Protein AF-A0A957DJT8-F1 (afdb_monomer)

Sequence (121 aa):
RTLASALQDTDLQSKVRKLSHSPISEVEAEYISFMLRSDLVFGQLVYQITGVGRPRVSKAAVLGVRIPLPPLSIQKEIVSAAKMARQHYEECRRRSELAVQEGEQALRSAYIFATEKLCPR

Radius of gyration: 29.24 Å; Cα contacts (8 Å, |Δi|>4): 51; chains: 1; bounding box: 55×51×88 Å

Mean predicted aligned error: 11.42 Å

Foldseek 3Di:
DDPVVVVPPVVVVVVVVVVVPPCPQDDDPLLVVVQCPDPLQVVQQVVQWDDDVDTDHDPVSNVPGDDDRDHPVVSVVVSVVVVVVVVVVVVVVVVVVVVVVVVVVVVVVVVVVVCCVVDPD

Structure (mmCIF, N/CA/C/O backbone):
data_AF-A0A957DJT8-F1
#
_entry.i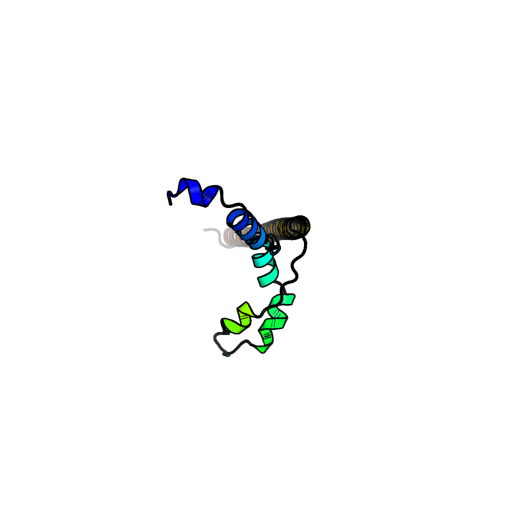d   AF-A0A957DJT8-F1
#
loop_
_atom_site.group_PDB
_atom_site.id
_atom_site.type_symbol
_atom_site.label_atom_id
_atom_site.label_alt_id
_atom_site.label_comp_id
_atom_site.label_asym_id
_atom_site.label_entity_id
_atom_site.label_seq_id
_atom_site.pdbx_PDB_ins_code
_atom_site.Cartn_x
_atom_site.Cartn_y
_atom_site.Cartn_z
_atom_site.occupancy
_atom_site.B_iso_or_equiv
_atom_site.auth_seq_id
_atom_site.auth_comp_id
_atom_site.auth_asym_id
_atom_site.auth_atom_id
_atom_site.pdbx_PDB_model_num
ATOM 1 N N . ARG A 1 1 ? 34.353 35.401 -33.514 1.00 50.03 1 ARG A N 1
ATOM 2 C CA . ARG A 1 1 ? 32.949 34.942 -33.643 1.00 50.03 1 ARG A CA 1
ATOM 3 C C . ARG A 1 1 ? 32.272 35.232 -32.312 1.00 50.03 1 ARG A C 1
ATOM 5 O O . ARG A 1 1 ? 32.657 34.636 -31.318 1.00 50.03 1 ARG A O 1
ATOM 12 N N . THR A 1 2 ? 31.427 36.259 -32.247 1.00 56.25 2 THR A N 1
ATOM 13 C CA . THR A 1 2 ? 30.752 36.692 -31.009 1.00 56.25 2 THR A CA 1
ATOM 14 C C . THR A 1 2 ? 29.672 35.682 -30.613 1.00 56.25 2 THR A C 1
ATOM 16 O O . THR A 1 2 ? 29.107 35.027 -31.489 1.00 56.25 2 THR A O 1
ATOM 19 N N . LEU A 1 3 ? 29.349 35.567 -29.318 1.00 52.78 3 LEU A N 1
ATOM 20 C CA . LEU A 1 3 ? 28.273 34.687 -28.821 1.00 52.78 3 LEU A CA 1
ATOM 21 C C . LEU A 1 3 ? 26.931 34.930 -29.542 1.00 52.78 3 LEU A C 1
ATOM 23 O O . LEU A 1 3 ? 26.181 33.991 -29.784 1.00 52.78 3 LEU A O 1
ATOM 27 N N . ALA A 1 4 ? 26.682 36.167 -29.985 1.00 57.53 4 ALA A N 1
ATOM 28 C CA . ALA A 1 4 ? 25.513 36.536 -30.781 1.00 57.53 4 ALA A CA 1
ATOM 29 C C . ALA A 1 4 ? 25.439 35.813 -32.143 1.00 57.53 4 ALA A C 1
ATOM 31 O O . ALA A 1 4 ? 24.353 35.439 -32.574 1.00 57.53 4 ALA A O 1
ATOM 32 N N . SER A 1 5 ? 26.586 35.558 -32.789 1.00 59.94 5 SER A N 1
ATOM 33 C CA . SER A 1 5 ? 26.640 34.843 -34.077 1.00 59.94 5 SER A CA 1
ATOM 34 C C . SER A 1 5 ? 26.382 33.337 -33.955 1.00 59.94 5 SER A C 1
ATOM 36 O O . SER A 1 5 ? 25.960 32.716 -34.922 1.00 59.94 5 SER A O 1
ATOM 38 N N . ALA A 1 6 ? 26.588 32.751 -32.770 1.00 55.50 6 ALA A N 1
ATOM 39 C CA . ALA A 1 6 ? 26.326 31.332 -32.518 1.00 55.50 6 ALA A CA 1
ATOM 40 C C . ALA A 1 6 ? 24.835 31.036 -32.267 1.00 55.50 6 ALA A C 1
ATOM 42 O O . ALA A 1 6 ? 24.371 29.931 -32.531 1.00 55.50 6 ALA A O 1
ATOM 43 N N . LEU A 1 7 ? 24.068 32.023 -31.787 1.00 55.19 7 LEU A N 1
ATOM 44 C CA . LEU A 1 7 ? 22.625 31.887 -31.538 1.00 55.19 7 LEU A CA 1
ATOM 45 C C . LEU A 1 7 ? 21.776 31.954 -32.816 1.00 55.19 7 LEU A C 1
ATOM 47 O O . LEU A 1 7 ? 20.628 31.518 -32.804 1.00 55.19 7 LEU A O 1
ATOM 51 N N . GLN A 1 8 ? 22.330 32.480 -33.909 1.00 61.81 8 GLN A N 1
ATOM 52 C CA . GLN A 1 8 ? 21.667 32.589 -35.215 1.00 61.81 8 GLN A CA 1
ATOM 53 C C . GLN A 1 8 ? 21.956 31.395 -36.133 1.00 61.81 8 GLN A C 1
ATOM 55 O O . GLN A 1 8 ? 21.437 31.333 -37.246 1.00 61.81 8 GLN A O 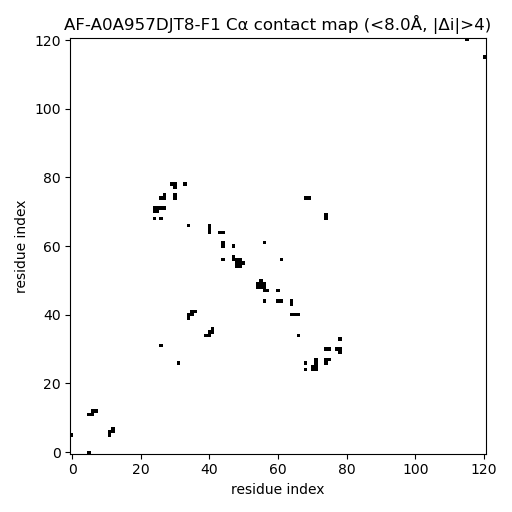1
ATOM 60 N N . ASP A 1 9 ? 22.773 30.445 -35.677 1.00 66.81 9 ASP A N 1
ATOM 61 C CA . ASP A 1 9 ? 23.167 29.292 -36.469 1.00 66.81 9 ASP A CA 1
ATOM 62 C C . ASP A 1 9 ? 22.013 28.275 -36.518 1.00 66.81 9 ASP A C 1
ATOM 64 O O . ASP A 1 9 ? 21.754 27.516 -35.576 1.00 66.81 9 ASP A O 1
ATOM 68 N N . THR A 1 10 ? 21.259 28.304 -37.619 1.00 62.28 10 THR A N 1
ATOM 69 C CA . THR A 1 10 ? 20.074 27.464 -37.850 1.00 62.28 10 THR A CA 1
ATOM 70 C C . THR A 1 10 ? 20.381 25.972 -37.758 1.00 62.28 10 THR A C 1
ATOM 72 O O . THR A 1 10 ? 19.499 25.193 -37.392 1.00 62.28 10 THR A O 1
ATOM 75 N N . ASP A 1 11 ? 21.626 25.558 -38.022 1.00 63.59 11 ASP A N 1
ATOM 76 C CA . ASP A 1 11 ? 22.034 24.158 -37.902 1.00 63.59 11 ASP A CA 1
ATOM 77 C C . ASP A 1 11 ? 22.185 23.736 -36.428 1.00 63.59 11 ASP A C 1
ATOM 79 O O . ASP A 1 11 ? 21.723 22.656 -36.050 1.00 63.59 11 ASP A O 1
ATOM 83 N N . LEU A 1 12 ? 22.701 24.617 -35.554 1.00 56.53 12 LEU A N 1
ATOM 84 C CA . LEU A 1 12 ? 22.683 24.399 -34.100 1.00 56.53 12 LEU A CA 1
ATOM 85 C C . LEU A 1 12 ? 21.258 24.432 -33.546 1.00 56.53 12 LEU A C 1
ATOM 87 O O . LEU A 1 12 ? 20.903 23.552 -32.763 1.00 56.53 12 LEU A O 1
ATOM 91 N N . GLN A 1 13 ? 20.421 25.387 -33.967 1.00 57.22 13 GLN A N 1
ATOM 92 C CA . GLN A 1 13 ? 19.024 25.436 -33.520 1.00 57.22 13 GLN A CA 1
ATOM 93 C C . GLN A 1 13 ? 18.248 24.180 -33.941 1.00 57.22 13 GLN A C 1
ATOM 95 O O . GLN A 1 13 ? 17.483 23.628 -33.147 1.00 57.22 13 GLN A O 1
ATOM 100 N N . SER A 1 14 ? 18.479 23.672 -35.156 1.00 55.66 14 SER A N 1
ATOM 101 C CA . SER A 1 14 ? 17.845 22.440 -35.636 1.00 55.66 14 SER A CA 1
ATOM 102 C C . SER A 1 14 ? 18.349 21.189 -34.901 1.00 55.66 14 SER A C 1
ATOM 104 O O . SER A 1 14 ? 17.553 20.294 -34.613 1.00 55.66 14 SER A O 1
ATOM 106 N N . LYS A 1 15 ? 19.637 21.137 -34.524 1.00 54.22 15 LYS A N 1
ATOM 107 C CA . LYS A 1 15 ? 20.222 20.057 -33.708 1.00 54.22 15 LYS A CA 1
ATOM 108 C C . LYS A 1 15 ? 19.738 20.088 -32.259 1.00 54.22 15 LYS A C 1
ATOM 110 O O . LYS A 1 15 ? 19.378 19.037 -31.740 1.00 54.22 15 LYS A O 1
ATOM 115 N N . VAL A 1 16 ? 19.635 21.262 -31.631 1.00 54.12 16 VAL A N 1
ATOM 116 C CA . VAL A 1 16 ? 19.049 21.424 -30.284 1.00 54.12 16 VAL A CA 1
ATOM 117 C C . VAL A 1 16 ? 17.573 21.013 -30.284 1.00 54.12 16 VAL A C 1
ATOM 119 O O . VAL A 1 16 ? 17.134 20.286 -29.395 1.00 54.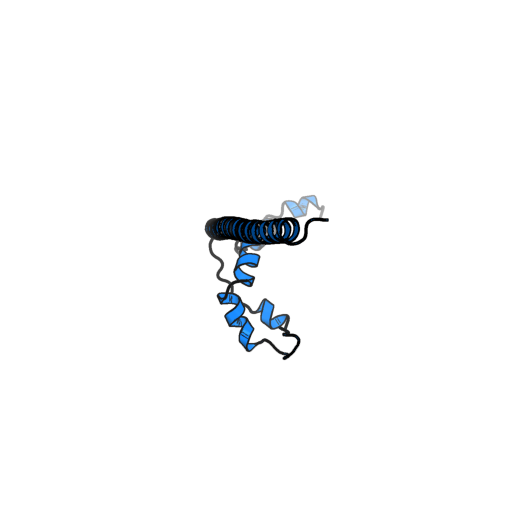12 16 VAL A O 1
ATOM 122 N N . ARG A 1 17 ? 16.819 21.375 -31.329 1.00 50.03 17 ARG A N 1
ATOM 123 C CA . ARG A 1 17 ? 15.416 20.963 -31.495 1.00 50.03 17 ARG A CA 1
ATOM 124 C C . ARG A 1 17 ? 15.275 19.461 -31.777 1.00 50.03 17 ARG A C 1
ATOM 126 O O . ARG A 1 17 ? 14.335 18.845 -31.290 1.00 50.03 17 ARG A O 1
ATOM 133 N N . LYS A 1 18 ? 16.218 18.842 -32.499 1.00 48.78 18 LYS A N 1
ATOM 134 C CA . LYS A 1 18 ? 16.272 17.378 -32.698 1.00 48.78 18 LYS A CA 1
ATOM 135 C C . LYS A 1 18 ? 16.651 16.611 -31.426 1.00 48.78 18 LYS A C 1
ATOM 137 O O . LYS A 1 18 ? 16.185 15.491 -31.253 1.00 48.78 18 LYS A O 1
ATOM 142 N N . LEU A 1 19 ? 17.426 17.209 -30.519 1.00 48.28 19 LEU A N 1
ATOM 143 C CA . LEU A 1 19 ? 17.755 16.620 -29.213 1.00 48.28 19 LEU A CA 1
ATOM 144 C C . LEU A 1 19 ? 16.595 16.697 -28.203 1.00 48.28 19 LEU A C 1
ATOM 146 O O . LEU A 1 19 ? 16.579 15.919 -27.255 1.00 48.28 19 LEU A O 1
ATOM 150 N N . SER A 1 20 ? 15.604 17.573 -28.415 1.00 48.06 20 SER A N 1
ATOM 151 C CA . SER A 1 20 ? 14.429 17.698 -27.535 1.00 48.06 20 SER A CA 1
ATOM 152 C C . SER A 1 20 ? 13.225 16.834 -27.942 1.00 48.06 20 SER A C 1
ATOM 154 O O . SER A 1 20 ? 12.194 16.912 -27.283 1.00 48.06 20 SER A O 1
ATOM 156 N N . HIS A 1 21 ? 13.311 16.065 -29.036 1.00 44.00 21 HIS A N 1
ATOM 157 C CA . HIS A 1 21 ? 12.182 15.294 -29.589 1.00 44.00 21 HIS A CA 1
ATOM 158 C C . HIS A 1 21 ? 12.410 13.777 -29.610 1.00 44.00 21 HIS A C 1
ATOM 160 O O . HIS A 1 21 ? 11.680 13.055 -30.286 1.00 44.00 21 HIS A O 1
ATOM 166 N N . SER A 1 22 ? 13.354 13.253 -28.823 1.00 44.25 22 SER A N 1
ATOM 167 C CA . SER A 1 22 ? 13.086 11.916 -28.284 1.00 44.25 22 SER A CA 1
ATOM 168 C C . SER A 1 22 ? 11.883 12.104 -27.358 1.00 44.25 22 SER A C 1
ATOM 170 O O . SER A 1 22 ? 11.981 12.987 -26.502 1.00 44.25 22 SER A O 1
ATOM 172 N N . PRO A 1 23 ? 10.740 11.415 -27.532 1.00 47.56 23 PRO A N 1
ATOM 173 C CA . PRO A 1 23 ? 9.612 11.599 -26.639 1.00 47.56 23 PRO A CA 1
ATOM 174 C C . PRO A 1 23 ? 10.052 11.056 -25.283 1.00 47.56 23 PRO A C 1
ATOM 176 O O . PRO A 1 23 ? 9.924 9.868 -24.992 1.00 47.56 23 PRO A O 1
ATOM 179 N N . ILE A 1 24 ? 10.623 11.926 -24.452 1.00 51.75 24 ILE A N 1
ATOM 180 C CA . ILE A 1 24 ? 10.639 11.729 -23.017 1.00 51.75 24 ILE A CA 1
ATOM 181 C C . ILE A 1 24 ? 9.157 11.774 -22.680 1.00 51.75 24 ILE A C 1
ATOM 183 O O . ILE A 1 24 ? 8.575 12.846 -22.560 1.00 51.75 24 ILE A O 1
ATOM 187 N N . SER A 1 25 ? 8.524 10.603 -22.697 1.00 64.06 25 SER A N 1
ATOM 188 C CA . SER A 1 25 ? 7.177 10.415 -22.191 1.00 64.06 25 SER A CA 1
ATOM 189 C C . SER A 1 25 ? 7.119 11.145 -20.857 1.00 64.06 25 SER A C 1
ATOM 191 O O . SER A 1 25 ? 7.923 10.851 -19.973 1.00 64.06 25 SER A O 1
ATOM 193 N N . GLU A 1 26 ? 6.270 12.166 -20.750 1.00 83.31 26 GLU A N 1
ATOM 194 C CA . GLU A 1 26 ? 6.102 12.874 -19.489 1.00 83.31 26 GLU A CA 1
ATOM 195 C C . GLU A 1 26 ? 5.650 11.849 -18.446 1.00 83.31 26 GLU A C 1
ATOM 197 O O . GLU A 1 26 ? 4.646 11.149 -18.619 1.00 83.31 26 GLU A O 1
ATOM 202 N N . VAL A 1 27 ? 6.450 11.710 -17.391 1.00 87.62 27 VAL A N 1
ATOM 203 C CA . VAL A 1 27 ? 6.228 10.718 -16.343 1.00 87.62 27 VAL A CA 1
ATOM 204 C C . VAL A 1 27 ? 5.765 11.430 -15.088 1.00 87.62 27 VAL A C 1
ATOM 206 O O . VAL A 1 27 ? 6.477 12.274 -14.546 1.00 87.62 27 VAL A O 1
ATOM 209 N N . GLU A 1 28 ? 4.595 11.044 -14.597 1.00 90.62 28 GLU A N 1
ATOM 210 C CA . GLU A 1 28 ? 4.094 11.500 -13.309 1.00 90.62 28 GLU A CA 1
ATOM 211 C C . GLU A 1 28 ? 4.822 10.757 -12.176 1.00 90.62 28 GLU A C 1
ATOM 213 O O . GLU A 1 28 ? 4.852 9.522 -12.128 1.00 90.62 28 GLU A O 1
ATOM 218 N N . ALA A 1 29 ? 5.416 11.491 -11.234 1.00 92.75 29 ALA A N 1
ATOM 219 C CA . ALA A 1 29 ? 6.236 10.890 -10.177 1.00 92.75 29 ALA A CA 1
ATOM 220 C C . ALA A 1 29 ? 5.408 9.971 -9.263 1.00 92.75 29 ALA A C 1
ATOM 222 O O . ALA A 1 29 ? 5.855 8.895 -8.851 1.00 92.75 29 ALA A O 1
ATOM 223 N N . GLU A 1 30 ? 4.168 10.370 -8.978 1.00 94.62 30 GLU A N 1
ATOM 224 C CA . GLU A 1 30 ? 3.244 9.578 -8.170 1.00 94.62 30 GLU A CA 1
ATOM 225 C C . GLU A 1 30 ? 2.807 8.292 -8.874 1.00 94.62 30 GLU A C 1
ATOM 227 O O . GLU A 1 30 ? 2.608 7.276 -8.204 1.00 94.62 30 GLU A O 1
ATOM 232 N N . TYR A 1 31 ? 2.730 8.298 -10.208 1.00 95.88 31 TYR A N 1
ATOM 233 C CA . TYR A 1 31 ? 2.436 7.099 -10.988 1.00 95.88 31 TYR A CA 1
ATOM 234 C C . TYR A 1 31 ? 3.552 6.066 -10.833 1.00 95.88 31 TYR A C 1
ATOM 236 O O . TYR A 1 31 ? 3.282 4.911 -10.508 1.00 95.88 31 TYR A O 1
ATOM 244 N N . ILE A 1 32 ? 4.818 6.482 -10.951 1.00 94.62 32 ILE A N 1
ATOM 245 C CA . ILE A 1 32 ? 5.959 5.586 -10.711 1.00 94.62 32 ILE A CA 1
ATOM 246 C C . ILE A 1 32 ? 5.940 5.057 -9.282 1.00 94.62 32 ILE A C 1
ATOM 248 O O . ILE A 1 32 ? 6.097 3.858 -9.062 1.00 94.62 32 ILE A O 1
ATOM 252 N N . SER A 1 33 ? 5.689 5.928 -8.307 1.00 94.56 33 SER A N 1
ATOM 253 C CA . SER A 1 33 ? 5.561 5.525 -6.910 1.00 94.56 33 SER A CA 1
ATOM 254 C C . SER A 1 33 ? 4.475 4.456 -6.728 1.00 94.56 33 SER A C 1
ATOM 256 O O . SER A 1 33 ? 4.694 3.455 -6.043 1.00 94.56 33 SER A O 1
ATOM 258 N N . PHE A 1 34 ? 3.304 4.651 -7.336 1.00 95.25 34 PHE A N 1
ATOM 259 C CA . PHE A 1 34 ? 2.204 3.691 -7.318 1.00 95.25 34 PHE A CA 1
ATOM 260 C C . PHE A 1 34 ? 2.613 2.355 -7.954 1.00 95.25 34 PHE A C 1
ATOM 262 O O . PHE A 1 34 ? 2.475 1.312 -7.315 1.00 95.25 34 PHE A O 1
ATOM 269 N N . MET A 1 35 ? 3.209 2.386 -9.148 1.00 95.69 35 MET A N 1
ATOM 270 C CA . MET A 1 35 ? 3.649 1.188 -9.864 1.00 95.69 35 MET A CA 1
ATOM 271 C C . MET A 1 35 ? 4.715 0.401 -9.099 1.00 95.69 35 MET A C 1
ATOM 273 O O . MET A 1 35 ? 4.626 -0.822 -9.034 1.00 95.69 35 MET A O 1
ATOM 277 N N . LEU A 1 36 ? 5.676 1.065 -8.451 1.00 93.31 36 LEU A N 1
ATOM 278 C CA . LEU A 1 36 ? 6.713 0.399 -7.652 1.00 93.31 36 LEU A CA 1
ATOM 279 C C . LEU A 1 36 ? 6.160 -0.388 -6.454 1.00 93.31 36 LEU A C 1
ATOM 281 O O . LEU A 1 36 ? 6.824 -1.301 -5.971 1.00 93.31 36 LEU A O 1
ATOM 285 N N . ARG A 1 37 ? 4.956 -0.051 -5.974 1.00 92.75 37 ARG A N 1
ATOM 286 C CA . ARG A 1 37 ? 4.262 -0.788 -4.904 1.00 92.75 37 ARG A CA 1
ATOM 287 C C . ARG A 1 37 ? 3.312 -1.865 -5.428 1.00 92.75 37 ARG A C 1
ATOM 289 O O . ARG A 1 37 ? 2.712 -2.565 -4.622 1.00 92.75 37 ARG A O 1
ATOM 296 N N . SER A 1 38 ? 3.131 -1.961 -6.743 1.00 94.94 38 SER A N 1
ATOM 297 C CA . SER A 1 38 ? 2.223 -2.929 -7.353 1.00 94.94 38 SER A CA 1
ATOM 298 C C . SER A 1 38 ? 2.841 -4.323 -7.422 1.00 94.94 38 SER A C 1
ATOM 300 O O . SER A 1 38 ? 4.060 -4.479 -7.561 1.00 94.94 38 SER A O 1
ATOM 302 N N . ASP A 1 39 ? 1.979 -5.338 -7.444 1.00 95.50 39 ASP A N 1
ATOM 303 C CA . ASP A 1 39 ? 2.391 -6.731 -7.631 1.00 95.50 39 ASP A CA 1
ATOM 304 C C . ASP A 1 39 ? 3.100 -6.960 -8.972 1.00 95.50 39 ASP A C 1
ATOM 306 O O . ASP A 1 39 ? 3.940 -7.849 -9.084 1.00 95.50 39 ASP A O 1
ATOM 310 N N . LEU A 1 40 ? 2.835 -6.119 -9.980 1.00 94.88 40 LEU A N 1
ATOM 311 C CA . LEU A 1 40 ? 3.511 -6.177 -11.277 1.00 94.88 40 LEU A CA 1
ATOM 312 C C . LEU A 1 40 ? 5.021 -5.936 -11.148 1.00 94.88 40 LEU A C 1
ATOM 314 O O . LEU A 1 40 ? 5.821 -6.611 -11.797 1.00 94.88 40 LEU A O 1
ATOM 318 N N . VAL A 1 41 ? 5.418 -4.956 -10.335 1.00 94.94 41 VAL A N 1
ATOM 319 C CA . VAL A 1 41 ? 6.835 -4.666 -10.080 1.00 94.94 41 VAL A CA 1
ATOM 320 C C . VAL A 1 41 ? 7.399 -5.666 -9.081 1.00 94.94 41 VAL A C 1
ATOM 322 O O . VAL A 1 41 ? 8.487 -6.201 -9.297 1.00 94.94 41 VAL A O 1
ATOM 325 N N . PHE A 1 42 ? 6.653 -5.968 -8.018 1.00 94.00 42 PHE A N 1
ATOM 326 C CA . PHE A 1 42 ? 7.103 -6.913 -7.002 1.00 94.00 42 PHE A CA 1
ATOM 327 C C . PHE A 1 42 ? 7.370 -8.309 -7.584 1.00 94.00 42 PHE A C 1
ATOM 329 O O . PHE A 1 42 ? 8.415 -8.897 -7.310 1.00 94.00 42 PHE A O 1
ATOM 336 N N . GLY A 1 43 ? 6.499 -8.806 -8.464 1.00 95.12 43 GLY A N 1
ATOM 337 C CA . GLY A 1 43 ? 6.656 -10.101 -9.128 1.00 95.12 43 GLY A CA 1
ATOM 338 C C . GLY A 1 43 ? 7.889 -10.194 -10.032 1.00 95.12 43 GLY A C 1
ATOM 339 O O . GLY A 1 43 ? 8.460 -11.272 -10.176 1.00 95.12 43 GLY A O 1
ATOM 340 N N . GLN A 1 44 ? 8.364 -9.076 -10.591 1.00 94.94 44 GLN A N 1
ATOM 341 C CA . GLN A 1 44 ? 9.629 -9.046 -11.341 1.00 94.94 44 GLN A CA 1
ATOM 342 C C . GLN A 1 44 ? 10.848 -9.140 -10.413 1.00 94.94 44 GLN A C 1
ATOM 344 O O . GLN A 1 44 ? 11.887 -9.675 -10.801 1.00 94.94 44 GLN A O 1
ATOM 349 N N . LEU A 1 45 ? 10.726 -8.625 -9.188 1.00 94.25 45 LEU A N 1
ATOM 350 C CA . LEU A 1 45 ? 11.821 -8.547 -8.224 1.00 94.25 45 LEU A CA 1
ATOM 351 C C . LEU A 1 45 ? 11.898 -9.752 -7.289 1.00 94.25 45 LEU A C 1
ATOM 353 O O . LEU A 1 45 ? 12.982 -10.027 -6.782 1.00 94.25 45 LEU A O 1
ATOM 357 N N . VAL A 1 46 ? 10.798 -10.476 -7.062 1.00 93.06 46 VAL A N 1
ATOM 358 C CA . VAL A 1 46 ? 10.706 -11.522 -6.028 1.00 93.06 46 VAL A CA 1
ATOM 359 C C . VAL A 1 46 ? 11.805 -12.584 -6.147 1.00 93.06 46 VAL A C 1
ATOM 361 O O . VAL A 1 46 ? 12.407 -12.962 -5.146 1.00 93.06 46 VAL A O 1
ATOM 364 N N . TYR A 1 47 ? 12.154 -12.988 -7.371 1.00 91.00 47 TYR A N 1
ATOM 365 C CA . TYR A 1 47 ? 13.202 -13.982 -7.644 1.00 91.00 47 TYR A CA 1
ATOM 366 C C . TYR A 1 47 ? 14.630 -13.431 -7.544 1.00 91.00 47 TYR A C 1
ATOM 368 O O . TYR A 1 47 ? 15.596 -14.187 -7.594 1.00 91.00 47 TYR A O 1
ATOM 376 N N . GLN A 1 48 ? 14.774 -12.113 -7.429 1.00 90.62 48 GLN A N 1
ATOM 377 C CA . GLN A 1 48 ? 16.052 -11.413 -7.313 1.00 90.62 48 GLN A CA 1
ATOM 378 C C . GLN A 1 48 ? 16.321 -10.945 -5.874 1.00 90.62 48 GLN A C 1
ATOM 380 O O . GLN A 1 48 ? 17.357 -10.329 -5.606 1.00 90.62 48 GLN A O 1
ATOM 385 N N . ILE A 1 49 ? 15.402 -11.232 -4.942 1.00 91.81 49 ILE A N 1
ATOM 386 C CA . ILE A 1 49 ? 15.571 -10.953 -3.517 1.00 91.81 49 ILE A CA 1
ATOM 387 C C . ILE A 1 49 ? 16.572 -11.944 -2.921 1.00 91.81 49 ILE A C 1
ATOM 389 O O . ILE A 1 49 ? 16.462 -13.157 -3.079 1.00 91.81 49 ILE A O 1
ATOM 393 N N . THR A 1 50 ? 17.541 -11.413 -2.183 1.00 90.50 50 THR A N 1
ATOM 394 C CA . THR A 1 50 ? 18.571 -12.187 -1.482 1.00 90.50 50 THR A CA 1
ATOM 395 C C . THR A 1 50 ? 18.567 -11.875 0.012 1.00 90.50 50 THR A C 1
ATOM 397 O O . THR A 1 50 ? 18.202 -10.776 0.419 1.00 90.50 50 THR A O 1
ATOM 400 N N . GLY A 1 51 ? 19.015 -12.822 0.842 1.00 85.56 51 GLY A N 1
ATOM 401 C CA . GLY A 1 51 ? 19.089 -12.656 2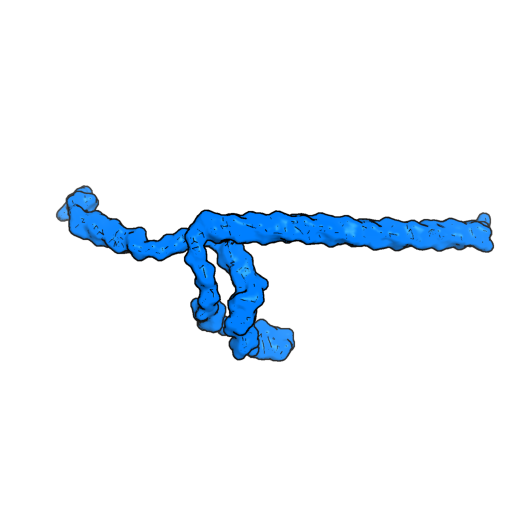.297 1.00 85.56 51 GLY A CA 1
ATOM 402 C C . GLY A 1 51 ? 17.784 -13.011 3.019 1.00 85.56 51 GLY A C 1
ATOM 403 O O . GLY A 1 51 ? 16.721 -12.493 2.704 1.00 85.56 51 GLY A O 1
ATOM 404 N N . VAL A 1 52 ? 17.885 -13.889 4.022 1.00 79.12 52 VAL A N 1
ATOM 405 C CA . VAL A 1 52 ? 16.725 -14.471 4.725 1.00 79.12 52 VAL A CA 1
ATOM 406 C C . VAL A 1 52 ? 16.140 -13.516 5.771 1.00 79.12 52 VAL A C 1
ATOM 408 O O . VAL A 1 52 ? 14.940 -13.279 5.790 1.00 79.12 52 VAL A O 1
ATOM 411 N N . GLY A 1 53 ? 16.978 -12.929 6.633 1.00 88.69 53 GLY A N 1
ATOM 412 C CA . GLY A 1 53 ? 16.512 -12.019 7.694 1.00 88.69 53 GLY A CA 1
ATOM 413 C C . GLY A 1 53 ? 16.370 -10.556 7.261 1.00 88.69 53 GLY A C 1
ATOM 414 O O . GLY A 1 53 ? 15.701 -9.769 7.924 1.00 88.69 53 GLY A O 1
ATOM 415 N N . ARG A 1 5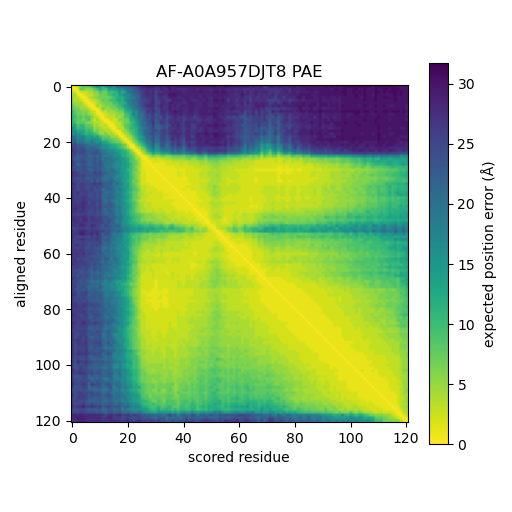4 ? 17.029 -10.169 6.164 1.00 87.62 54 ARG A N 1
ATOM 416 C CA . ARG A 1 54 ? 16.971 -8.819 5.588 1.00 87.62 54 ARG A CA 1
ATOM 417 C C . ARG A 1 54 ? 16.956 -8.951 4.067 1.00 87.62 54 ARG A C 1
ATOM 419 O O . ARG A 1 54 ? 18.043 -9.106 3.505 1.00 87.62 54 ARG A O 1
ATOM 426 N N . PRO A 1 55 ? 15.778 -8.921 3.424 1.00 88.62 55 PRO A N 1
ATOM 427 C CA . PRO A 1 55 ? 15.685 -9.033 1.977 1.00 88.62 55 PRO A CA 1
ATOM 428 C C . PRO A 1 55 ? 16.421 -7.865 1.313 1.00 88.62 55 PRO A C 1
ATOM 430 O O . PRO A 1 55 ? 16.250 -6.702 1.679 1.00 88.62 55 PRO A O 1
ATOM 433 N N . ARG A 1 56 ? 17.275 -8.185 0.344 1.00 92.06 56 ARG A N 1
ATOM 434 C CA . ARG A 1 56 ? 18.089 -7.246 -0.428 1.00 92.06 56 ARG A CA 1
ATOM 435 C C . ARG A 1 56 ? 17.809 -7.435 -1.907 1.00 92.06 56 ARG A C 1
ATOM 437 O O . ARG A 1 56 ? 17.781 -8.561 -2.394 1.00 92.06 56 ARG A O 1
ATOM 444 N N . VAL A 1 57 ? 17.687 -6.322 -2.616 1.00 92.88 57 VAL A N 1
ATOM 445 C CA . VAL A 1 57 ? 17.562 -6.270 -4.074 1.00 92.88 57 VAL A CA 1
ATOM 446 C C . VAL A 1 57 ? 18.700 -5.403 -4.602 1.00 92.88 57 VAL A C 1
ATOM 448 O O . VAL A 1 57 ? 19.020 -4.367 -4.015 1.00 92.88 57 VAL A O 1
ATOM 451 N N . SER A 1 58 ? 19.362 -5.838 -5.674 1.00 92.88 58 SER A N 1
ATOM 452 C CA . SER A 1 58 ? 20.476 -5.084 -6.256 1.00 92.88 58 SER A CA 1
ATOM 453 C C . SER A 1 58 ? 19.981 -3.825 -6.980 1.00 92.88 58 SER A C 1
ATOM 455 O O . SER A 1 58 ? 18.859 -3.769 -7.479 1.00 92.88 58 SER A O 1
ATOM 457 N N . LYS A 1 59 ? 20.830 -2.798 -7.102 1.00 92.75 59 LYS A N 1
ATOM 458 C CA . LYS A 1 59 ? 20.484 -1.593 -7.878 1.00 92.75 59 LYS A CA 1
ATOM 459 C C . LYS A 1 59 ? 20.160 -1.930 -9.341 1.00 92.75 59 LYS A C 1
ATOM 461 O O . LYS A 1 59 ? 19.246 -1.347 -9.913 1.00 92.75 59 LYS A O 1
ATOM 466 N N . ALA A 1 60 ? 20.896 -2.877 -9.924 1.00 92.62 60 ALA A N 1
ATOM 467 C CA . ALA A 1 60 ? 20.684 -3.333 -11.296 1.00 92.62 60 ALA A CA 1
ATOM 468 C C . ALA A 1 60 ? 19.313 -4.003 -11.472 1.00 92.62 60 ALA A C 1
ATOM 470 O O . ALA A 1 60 ? 18.630 -3.728 -12.452 1.00 92.62 60 ALA A O 1
ATOM 471 N N . ALA A 1 61 ? 18.891 -4.810 -10.493 1.00 92.25 61 ALA A N 1
ATOM 472 C CA . ALA A 1 61 ? 17.567 -5.422 -10.457 1.00 92.25 61 ALA A CA 1
ATOM 473 C C . ALA A 1 61 ? 16.452 -4.368 -10.483 1.00 92.25 61 ALA A C 1
ATOM 475 O O . ALA A 1 61 ? 15.570 -4.418 -11.334 1.00 92.25 61 ALA A O 1
ATOM 476 N N . VAL A 1 62 ? 16.538 -3.361 -9.606 1.00 91.75 62 VAL A N 1
ATOM 477 C CA . VAL A 1 62 ? 15.537 -2.282 -9.528 1.00 91.75 62 VAL A CA 1
ATOM 478 C C . VAL A 1 62 ? 15.472 -1.470 -10.824 1.00 91.75 62 VAL A C 1
ATOM 480 O O . VAL A 1 62 ? 14.384 -1.192 -11.317 1.00 91.75 62 VAL A O 1
ATOM 483 N N . LEU A 1 63 ? 16.622 -1.108 -11.402 1.00 92.00 63 LEU A N 1
ATOM 484 C CA . LEU A 1 63 ? 16.673 -0.345 -12.656 1.00 92.00 63 LEU A CA 1
ATOM 485 C C . LEU A 1 63 ? 16.244 -1.165 -13.886 1.00 92.00 63 LEU A C 1
ATOM 487 O O . LEU A 1 63 ? 15.914 -0.580 -14.912 1.00 92.00 63 LEU A O 1
ATOM 491 N N . GLY A 1 64 ? 16.257 -2.498 -13.793 1.00 92.12 64 GLY A N 1
ATOM 492 C CA . GLY A 1 64 ? 15.837 -3.409 -14.860 1.00 92.12 64 GLY A CA 1
ATOM 493 C C . GLY A 1 64 ? 14.336 -3.711 -14.891 1.00 92.12 64 GLY A C 1
ATOM 494 O O . GLY A 1 64 ? 13.882 -4.400 -15.807 1.00 92.12 64 GLY A O 1
ATOM 495 N N . VAL A 1 65 ? 13.565 -3.221 -13.915 1.00 94.00 65 VAL A N 1
ATOM 496 C CA . VAL A 1 65 ? 12.113 -3.425 -13.853 1.00 94.00 65 VAL A CA 1
ATOM 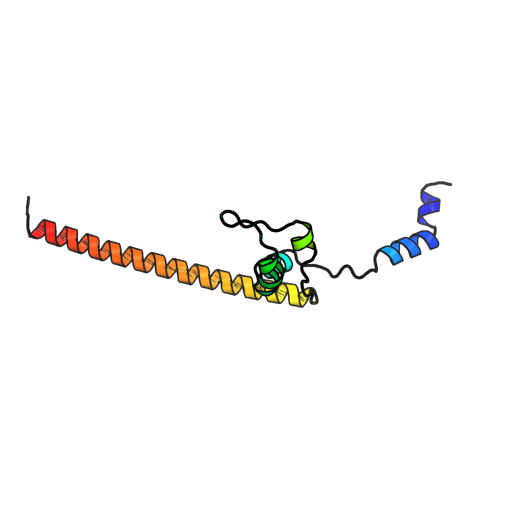497 C C . VAL A 1 65 ? 11.434 -2.772 -15.052 1.00 94.00 65 VAL A C 1
ATOM 499 O O . VAL A 1 65 ? 11.671 -1.608 -15.378 1.00 94.00 65 VAL A O 1
ATOM 502 N N . ARG A 1 66 ? 10.523 -3.510 -15.685 1.00 93.94 66 ARG A N 1
ATOM 503 C CA . ARG A 1 66 ? 9.688 -2.996 -16.770 1.00 93.94 66 ARG A CA 1
ATOM 504 C C . ARG A 1 66 ? 8.404 -2.420 -16.193 1.00 93.94 66 ARG A C 1
ATOM 506 O O . ARG A 1 66 ? 7.613 -3.142 -15.585 1.00 93.94 66 ARG A O 1
ATOM 513 N N . ILE A 1 67 ? 8.204 -1.123 -16.408 1.00 92.75 67 ILE A N 1
ATOM 514 C CA . ILE A 1 67 ? 6.998 -0.396 -16.006 1.00 92.75 67 ILE A CA 1
ATOM 515 C C . ILE A 1 67 ? 6.263 0.038 -17.284 1.00 92.75 67 ILE A C 1
ATOM 517 O O . ILE A 1 67 ? 6.876 0.699 -18.125 1.00 92.75 67 ILE A O 1
ATOM 521 N N . PRO A 1 68 ? 4.982 -0.334 -17.472 1.00 92.25 68 PRO A N 1
ATOM 522 C CA . PRO A 1 68 ? 4.181 0.197 -18.568 1.00 92.25 68 PRO A CA 1
ATOM 523 C C . PRO A 1 68 ? 4.010 1.706 -18.387 1.00 92.25 68 PRO A C 1
ATOM 525 O O . PRO A 1 68 ? 3.748 2.170 -17.282 1.00 92.25 68 PRO A O 1
ATOM 528 N N . LEU A 1 69 ? 4.157 2.471 -19.466 1.00 92.88 69 LEU A N 1
ATOM 529 C CA . LEU A 1 69 ? 4.123 3.929 -19.405 1.00 92.88 69 LEU A CA 1
ATOM 530 C C . LEU A 1 69 ? 3.020 4.472 -20.326 1.00 92.88 69 LEU A C 1
ATOM 532 O O . LEU A 1 69 ? 3.286 4.754 -21.496 1.00 92.88 69 LEU A O 1
ATOM 536 N N . PRO A 1 70 ? 1.768 4.558 -19.837 1.00 93.00 70 PRO A N 1
ATOM 537 C CA . PRO A 1 70 ? 0.658 5.097 -20.616 1.00 93.00 70 PRO A CA 1
ATOM 538 C C . PRO A 1 70 ? 0.783 6.627 -20.778 1.00 93.00 70 PRO A C 1
ATOM 540 O O . PRO A 1 70 ? 1.635 7.247 -20.136 1.00 93.00 70 PRO A O 1
ATOM 543 N N . PRO A 1 71 ? -0.067 7.272 -21.601 1.00 94.75 71 PRO A N 1
ATOM 544 C CA . PRO A 1 71 ? -0.105 8.732 -21.715 1.00 94.75 71 PRO A CA 1
ATOM 545 C C . PRO A 1 71 ? -0.308 9.430 -20.362 1.00 94.75 71 PRO A C 1
ATOM 547 O O . PRO A 1 71 ? -0.964 8.887 -19.472 1.00 94.75 71 PRO A O 1
ATOM 550 N N . LEU A 1 72 ? 0.207 10.657 -20.214 1.00 93.12 72 LEU A N 1
ATOM 551 C CA . LEU A 1 72 ? 0.200 11.389 -18.938 1.00 93.12 72 LEU A CA 1
ATOM 552 C C . LEU A 1 72 ? -1.205 11.571 -18.337 1.00 93.12 72 LEU A C 1
ATOM 554 O O . LEU A 1 72 ? -1.362 11.507 -17.119 1.00 93.12 72 LEU A O 1
ATOM 558 N N . SER A 1 73 ? -2.233 11.772 -19.167 1.00 94.56 73 SER A N 1
ATOM 559 C CA . SER A 1 73 ? -3.626 11.862 -18.703 1.00 94.56 73 SER A CA 1
ATOM 560 C C . SER A 1 73 ? -4.056 10.593 -17.965 1.00 94.56 73 SER A C 1
ATOM 562 O O . SER A 1 73 ? -4.526 10.664 -16.833 1.00 94.56 73 SER A O 1
ATOM 564 N N . ILE A 1 74 ? -3.780 9.430 -18.556 1.00 96.00 74 ILE A N 1
ATOM 565 C CA . ILE A 1 74 ? -4.093 8.120 -17.980 1.00 96.00 74 ILE A CA 1
ATOM 566 C C . ILE A 1 74 ? -3.265 7.863 -16.717 1.00 96.00 74 ILE A C 1
ATOM 568 O O . ILE A 1 74 ? -3.792 7.353 -15.731 1.00 96.00 74 ILE A O 1
ATOM 572 N N . GLN A 1 75 ? -1.984 8.256 -16.700 1.00 95.62 75 GLN A N 1
ATOM 573 C CA . GLN A 1 75 ? -1.162 8.173 -15.484 1.00 95.62 75 GLN A CA 1
ATOM 574 C C . GLN A 1 75 ? -1.815 8.941 -14.320 1.00 95.62 75 GLN A C 1
ATOM 576 O O . GLN A 1 75 ? -1.934 8.405 -13.217 1.00 95.62 75 GLN A O 1
ATOM 581 N N . LYS A 1 76 ? -2.287 10.170 -14.572 1.00 96.00 76 LYS A N 1
ATOM 582 C CA . LYS A 1 76 ? -2.959 11.016 -13.572 1.00 96.00 76 LYS A CA 1
ATOM 583 C C . LYS A 1 76 ? -4.307 10.447 -13.126 1.00 96.00 76 LYS A C 1
ATOM 585 O O . LYS A 1 76 ? -4.609 10.490 -11.935 1.00 96.00 76 LYS A O 1
ATOM 590 N N . GLU A 1 77 ? -5.092 9.883 -14.041 1.00 97.62 77 GLU A N 1
ATOM 591 C CA . GLU A 1 77 ? -6.358 9.213 -13.712 1.00 97.62 77 GLU A CA 1
ATOM 592 C C . GLU A 1 77 ? -6.142 8.022 -12.771 1.00 97.62 77 GLU A C 1
ATOM 594 O O . GLU A 1 77 ? -6.806 7.926 -11.737 1.00 97.62 77 GLU A O 1
ATOM 599 N N . ILE A 1 78 ? -5.159 7.164 -13.068 1.00 96.69 78 ILE A N 1
ATOM 600 C CA . ILE A 1 78 ? -4.798 6.016 -12.221 1.00 96.69 78 ILE A CA 1
ATOM 601 C C . ILE A 1 78 ? -4.393 6.485 -10.821 1.00 96.69 78 ILE A C 1
ATOM 603 O O . ILE A 1 78 ? -4.871 5.952 -9.818 1.00 96.69 78 ILE A O 1
ATOM 607 N N . VAL A 1 79 ? -3.530 7.500 -10.741 1.00 96.81 79 VAL A N 1
ATOM 608 C CA . VAL A 1 79 ? -3.072 8.061 -9.464 1.00 96.81 79 VAL A CA 1
ATOM 609 C C . VAL A 1 79 ? -4.236 8.646 -8.665 1.00 96.81 79 VAL A C 1
ATOM 611 O O . VAL A 1 79 ? -4.332 8.409 -7.461 1.00 96.81 79 VAL A O 1
ATOM 614 N N . SER A 1 80 ? -5.142 9.371 -9.321 1.00 97.88 80 SER A N 1
ATOM 615 C CA . SER A 1 80 ? -6.327 9.944 -8.680 1.00 97.88 80 SER A CA 1
ATOM 616 C C . SER A 1 80 ? -7.241 8.853 -8.115 1.00 97.88 80 SER A C 1
ATOM 618 O O . SER A 1 80 ? -7.611 8.899 -6.940 1.00 97.88 80 SER A O 1
ATOM 620 N N . ALA A 1 81 ? -7.521 7.809 -8.901 1.00 97.62 81 ALA A N 1
ATOM 621 C CA . ALA A 1 81 ? -8.301 6.657 -8.451 1.00 97.62 81 ALA A CA 1
ATOM 622 C C . ALA A 1 81 ? -7.654 5.960 -7.241 1.00 97.62 81 ALA A C 1
ATOM 624 O O . ALA A 1 81 ? -8.326 5.682 -6.246 1.00 97.62 81 ALA A O 1
ATOM 625 N N . ALA A 1 82 ? -6.336 5.741 -7.281 1.00 95.81 82 ALA A N 1
ATOM 626 C CA . ALA A 1 82 ? -5.593 5.137 -6.179 1.00 95.81 82 ALA A CA 1
ATOM 627 C C . ALA A 1 82 ? -5.618 5.999 -4.904 1.00 95.81 82 ALA A C 1
ATOM 629 O O . ALA A 1 82 ? -5.748 5.467 -3.797 1.00 95.81 82 ALA A O 1
ATOM 630 N N . LYS A 1 83 ? -5.519 7.327 -5.041 1.00 96.75 83 LYS A N 1
ATOM 631 C CA . LYS A 1 83 ? -5.616 8.274 -3.921 1.00 96.75 83 LYS A CA 1
ATOM 632 C C . LYS A 1 83 ? -6.999 8.252 -3.279 1.00 96.75 83 LYS A C 1
ATOM 634 O O . LYS A 1 83 ? -7.080 8.121 -2.060 1.00 96.75 83 LYS A O 1
ATOM 639 N N . MET A 1 84 ? -8.063 8.308 -4.079 1.00 98.12 84 MET A N 1
ATOM 640 C CA . MET A 1 84 ? -9.439 8.230 -3.574 1.00 98.12 84 MET A CA 1
ATOM 641 C C . MET A 1 84 ? -9.687 6.913 -2.829 1.00 98.12 84 MET A C 1
ATOM 643 O O . MET A 1 84 ? -10.209 6.916 -1.715 1.00 98.12 84 MET A O 1
ATOM 647 N N . ALA A 1 85 ? -9.241 5.786 -3.395 1.00 97.12 85 ALA A N 1
ATOM 648 C CA . ALA A 1 85 ? -9.359 4.482 -2.746 1.00 97.12 85 ALA A CA 1
ATOM 649 C C . ALA A 1 85 ? -8.607 4.430 -1.404 1.00 97.12 85 ALA A C 1
ATOM 651 O O . ALA A 1 85 ? -9.136 3.921 -0.414 1.00 97.12 85 ALA A O 1
ATOM 652 N N . ARG A 1 86 ? -7.393 4.995 -1.344 1.00 95.94 86 ARG A N 1
ATOM 653 C CA . ARG A 1 86 ? -6.600 5.078 -0.109 1.00 95.94 86 ARG A CA 1
ATOM 654 C C . ARG A 1 86 ? -7.286 5.914 0.967 1.00 95.94 86 ARG A C 1
ATOM 656 O O . ARG A 1 86 ? -7.351 5.467 2.106 1.00 95.94 86 ARG A O 1
ATOM 663 N N . GLN A 1 87 ? -7.817 7.080 0.610 1.00 98.00 87 GLN A N 1
ATOM 664 C CA . GLN A 1 87 ? -8.538 7.942 1.550 1.00 98.00 87 GLN A CA 1
ATOM 665 C C . GLN A 1 87 ? -9.762 7.230 2.131 1.00 98.00 87 GLN A C 1
ATOM 667 O O . GLN A 1 87 ? -9.976 7.241 3.341 1.00 98.00 87 GLN A O 1
ATOM 672 N N . HIS A 1 88 ? -10.531 6.546 1.282 1.00 98.31 88 HIS A N 1
ATOM 673 C CA . HIS A 1 88 ? -11.683 5.772 1.733 1.00 98.31 88 HIS A CA 1
ATOM 674 C C . HIS A 1 88 ? -11.278 4.624 2.672 1.00 98.31 88 HIS A C 1
ATOM 676 O O . HIS A 1 88 ? -11.928 4.392 3.693 1.00 98.31 88 HIS A O 1
ATOM 682 N N . TYR A 1 89 ? -10.189 3.919 2.353 1.00 98.06 89 TYR A N 1
ATOM 683 C CA . TYR A 1 89 ? -9.627 2.880 3.216 1.00 98.06 89 TYR A CA 1
ATOM 684 C C . TYR A 1 89 ? -9.222 3.430 4.592 1.00 98.06 89 TYR A C 1
ATOM 686 O O . TYR A 1 89 ? -9.580 2.841 5.612 1.00 98.06 89 TYR A O 1
ATOM 694 N N . GLU A 1 90 ? -8.507 4.556 4.631 1.00 98.25 90 GLU A N 1
ATOM 695 C CA . GLU A 1 90 ? -8.057 5.192 5.875 1.00 98.25 90 GLU A CA 1
ATOM 696 C C . GLU A 1 90 ? -9.238 5.622 6.748 1.00 98.25 90 GLU A C 1
ATOM 698 O O . GLU A 1 90 ? -9.235 5.369 7.952 1.00 98.25 90 GLU A O 1
ATOM 703 N N . GLU A 1 91 ? -10.284 6.181 6.144 1.00 98.44 91 GLU A N 1
ATOM 704 C CA . GLU A 1 91 ? -11.500 6.559 6.861 1.00 98.44 91 GLU A CA 1
ATOM 705 C C . GLU A 1 91 ? -12.234 5.343 7.442 1.00 98.44 91 GLU A C 1
ATOM 707 O O . GLU A 1 91 ? -12.603 5.335 8.619 1.00 98.44 91 GLU A O 1
ATOM 712 N N . CYS A 1 92 ? -12.406 4.277 6.655 1.00 98.38 92 CYS A N 1
ATOM 713 C CA . CYS A 1 92 ? -13.021 3.041 7.143 1.00 98.38 92 CYS A CA 1
ATOM 714 C C . CYS A 1 92 ? -12.219 2.429 8.296 1.00 98.38 92 CYS A C 1
ATOM 716 O O . CYS A 1 92 ? -12.793 2.011 9.304 1.00 98.38 92 CYS A O 1
ATOM 718 N N . ARG A 1 93 ? -10.889 2.417 8.168 1.00 98.31 93 ARG A N 1
ATOM 719 C CA . ARG A 1 93 ? -9.985 1.928 9.206 1.00 98.31 93 ARG A CA 1
ATOM 720 C C . ARG A 1 93 ? -10.129 2.743 10.490 1.00 98.31 93 ARG A C 1
ATOM 722 O O . ARG A 1 93 ? -10.356 2.162 11.546 1.00 98.31 93 ARG A O 1
ATOM 729 N N . ARG A 1 94 ? -10.066 4.072 10.394 1.00 98.38 94 ARG A N 1
ATOM 730 C CA . ARG A 1 94 ? -10.209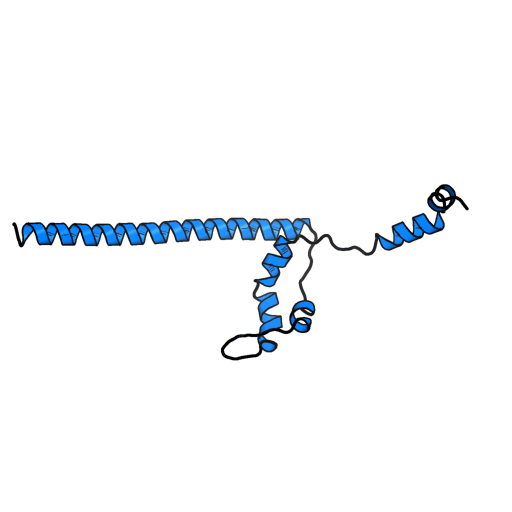 4.990 11.532 1.00 98.38 94 ARG A CA 1
ATOM 731 C C . ARG A 1 94 ? -11.527 4.761 12.267 1.00 98.38 94 ARG A C 1
ATOM 733 O O . ARG A 1 94 ? -11.546 4.653 13.489 1.00 98.38 94 ARG A O 1
ATOM 740 N N . ARG A 1 95 ? -12.634 4.651 11.526 1.00 98.38 95 ARG A N 1
ATOM 741 C CA . ARG A 1 95 ? -13.957 4.357 12.096 1.00 98.38 95 ARG A CA 1
ATOM 742 C C . ARG A 1 95 ? -13.988 3.018 12.827 1.00 98.38 95 ARG A C 1
ATOM 744 O O . ARG A 1 95 ? -14.560 2.942 13.908 1.00 98.38 95 ARG A O 1
ATOM 751 N N . SER A 1 96 ? -13.371 1.984 12.257 1.00 98.56 96 SER A N 1
ATOM 752 C CA . SER A 1 96 ? -13.264 0.677 12.909 1.00 98.56 96 SER A CA 1
ATOM 753 C C . SER A 1 96 ? -12.465 0.756 14.211 1.00 98.56 96 SER A C 1
ATOM 755 O O . SER A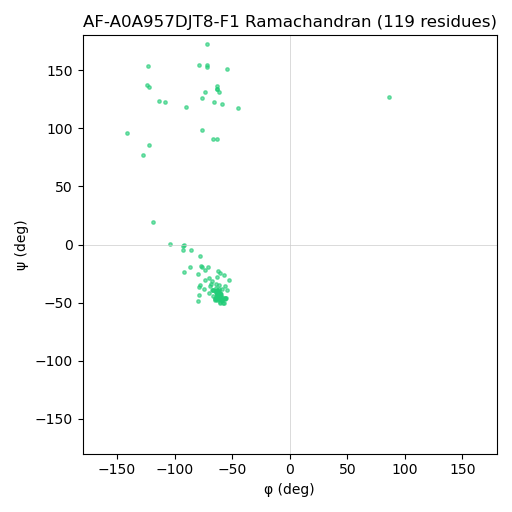 1 96 ? -12.875 0.168 15.205 1.00 98.56 96 SER A O 1
ATOM 757 N N . GLU A 1 97 ? -11.344 1.478 14.219 1.00 98.25 97 GLU A N 1
ATOM 758 C CA . GLU A 1 97 ? -10.503 1.653 15.410 1.00 98.25 97 GLU A CA 1
ATOM 759 C C . GLU A 1 97 ? -11.262 2.385 16.530 1.00 98.25 97 GLU A C 1
ATOM 761 O O . GLU A 1 97 ? -11.245 1.940 17.675 1.00 98.25 97 GLU A O 1
ATOM 766 N N . LEU A 1 98 ? -11.999 3.449 16.194 1.00 98.31 98 LEU A N 1
ATOM 767 C CA . LEU A 1 98 ? -12.861 4.169 17.140 1.00 98.31 98 LEU A CA 1
ATOM 768 C C . LEU A 1 98 ? -13.965 3.280 17.718 1.00 98.31 98 LEU A C 1
ATOM 770 O O . LEU A 1 98 ? -14.152 3.258 18.929 1.00 98.31 98 LEU A O 1
ATOM 774 N N . ALA A 1 99 ? -14.653 2.505 16.877 1.00 98.12 99 ALA A N 1
ATOM 775 C CA . ALA A 1 99 ? -15.718 1.613 17.333 1.00 98.12 99 ALA A CA 1
ATOM 776 C C . ALA A 1 99 ? -15.203 0.549 18.321 1.00 98.12 99 ALA A C 1
ATOM 778 O O . ALA A 1 99 ? -15.876 0.230 19.301 1.00 98.12 99 ALA A O 1
ATOM 779 N N . VAL A 1 100 ? -13.992 0.022 18.094 1.00 98.38 100 VAL A N 1
ATOM 780 C CA . VAL A 1 100 ? -13.339 -0.901 19.037 1.00 98.38 100 VAL A CA 1
ATOM 781 C C . VAL A 1 100 ? -13.053 -0.199 20.366 1.00 98.38 100 VAL A C 1
ATOM 783 O O . VAL A 1 100 ? -13.397 -0.734 21.418 1.00 98.38 100 VAL A O 1
ATOM 786 N N . GLN A 1 101 ? -12.498 1.016 20.330 1.00 98.25 101 GLN A N 1
ATOM 787 C CA . GLN A 1 101 ? -12.206 1.793 21.540 1.00 98.25 101 GLN A CA 1
ATOM 788 C C . GLN A 1 101 ? -13.467 2.124 22.348 1.00 98.25 101 GLN A C 1
ATOM 790 O O . GLN A 1 101 ? -13.465 1.992 23.571 1.00 98.25 101 GLN A O 1
ATOM 795 N N . GLU A 1 102 ? -14.551 2.531 21.686 1.00 98.25 102 GLU A N 1
ATOM 796 C CA . GLU A 1 102 ? -15.843 2.793 22.331 1.00 98.25 102 GLU A CA 1
ATOM 797 C C . GLU A 1 102 ? -16.387 1.532 23.019 1.00 98.25 102 GLU A C 1
ATOM 799 O O . GLU A 1 102 ? -16.826 1.588 24.171 1.00 98.25 102 GLU A O 1
ATOM 804 N N . GLY A 1 103 ? -16.287 0.376 22.354 1.00 98.19 103 GLY A N 1
ATOM 805 C CA . GLY A 1 103 ? -16.668 -0.915 22.926 1.00 98.19 103 GLY A CA 1
ATOM 806 C C . GLY A 1 103 ? -15.850 -1.284 24.168 1.00 98.19 103 GLY A C 1
ATOM 807 O O . GLY A 1 103 ? -16.413 -1.673 25.193 1.00 98.19 103 GLY A O 1
ATOM 808 N N . GLU A 1 104 ? -14.529 -1.110 24.119 1.00 98.31 104 GLU A N 1
ATOM 809 C CA . GLU A 1 104 ? -13.643 -1.357 25.264 1.00 98.31 104 GLU A CA 1
ATOM 810 C C . GLU A 1 104 ? -13.956 -0.434 26.450 1.00 98.31 104 GLU A C 1
ATOM 812 O O . GLU A 1 104 ? -13.990 -0.880 27.602 1.00 98.31 104 GLU A O 1
ATOM 817 N N . GLN A 1 105 ? -14.228 0.8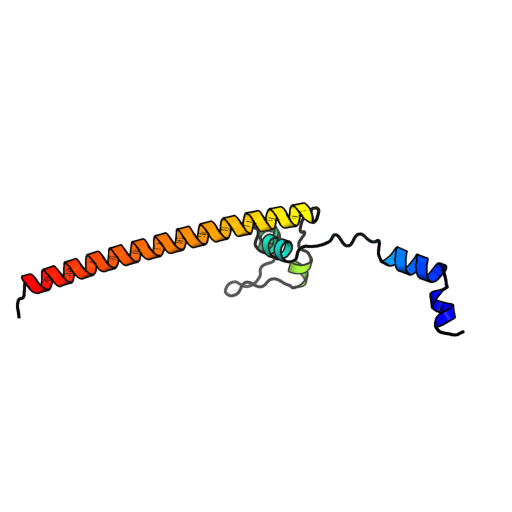46 26.186 1.00 98.19 105 GLN A N 1
ATOM 818 C CA . GLN A 1 105 ? -14.607 1.809 27.221 1.00 98.19 105 GLN A CA 1
ATOM 819 C C . GLN A 1 105 ? -15.942 1.447 27.876 1.00 98.19 105 GLN A C 1
ATOM 821 O O . GLN A 1 105 ? -16.055 1.531 29.101 1.00 98.19 105 GLN A O 1
ATOM 826 N N . ALA A 1 106 ? -16.926 1.000 27.093 1.00 98.06 106 ALA A N 1
ATOM 827 C CA . ALA A 1 106 ? -18.216 0.549 27.608 1.00 98.06 106 ALA A CA 1
ATOM 828 C C . ALA A 1 106 ? -18.079 -0.692 28.507 1.00 98.06 106 ALA A C 1
ATOM 830 O O . ALA A 1 106 ? -18.672 -0.750 29.584 1.00 98.06 106 ALA A O 1
ATOM 831 N N . LEU A 1 107 ? -17.249 -1.665 28.118 1.00 98.19 107 LEU A N 1
ATOM 832 C CA . LEU A 1 107 ? -16.957 -2.828 28.963 1.00 98.19 107 LEU A CA 1
ATOM 833 C C . LEU A 1 107 ? -16.269 -2.418 30.267 1.00 98.19 107 LEU A C 1
ATOM 835 O O . LEU A 1 107 ? -16.633 -2.883 31.349 1.00 98.19 107 LEU A O 1
ATOM 839 N N . ARG A 1 108 ? -15.288 -1.516 30.179 1.00 97.81 108 ARG A N 1
ATOM 840 C CA . ARG A 1 108 ? -14.554 -1.024 31.345 1.00 97.81 108 ARG A CA 1
ATOM 841 C C . ARG A 1 108 ? -15.460 -0.276 32.319 1.00 97.81 108 ARG A C 1
ATOM 843 O O . ARG A 1 108 ? -15.347 -0.494 33.523 1.00 97.81 108 ARG A O 1
ATOM 850 N N . SER A 1 109 ? -16.345 0.589 31.826 1.00 97.31 109 SER A N 1
ATOM 851 C CA . SER A 1 109 ? -17.273 1.336 32.679 1.00 97.31 109 SER A CA 1
ATOM 852 C C . SER A 1 109 ? -18.298 0.415 33.339 1.00 97.31 109 SER A C 1
ATOM 854 O O . SER A 1 109 ? -18.549 0.558 34.533 1.00 97.31 109 SER A O 1
ATOM 856 N N . ALA A 1 110 ? -18.806 -0.590 32.618 1.00 97.50 110 ALA A N 1
ATOM 857 C CA . ALA A 1 110 ? -19.681 -1.613 33.184 1.00 97.50 110 ALA A CA 1
ATOM 858 C C . ALA A 1 110 ? -18.987 -2.409 34.303 1.00 97.50 110 ALA A C 1
ATOM 860 O O . ALA A 1 110 ? -19.588 -2.657 35.349 1.00 97.50 110 ALA A O 1
ATOM 861 N N . TYR A 1 111 ? -17.710 -2.763 34.118 1.00 96.81 111 TYR A N 1
ATOM 862 C CA . TYR A 1 111 ? -16.921 -3.435 35.151 1.00 96.81 111 TYR A CA 1
ATOM 863 C C . TYR A 1 111 ? -16.734 -2.556 36.393 1.00 96.81 111 TYR A C 1
ATOM 865 O O . TYR A 1 111 ? -16.989 -3.012 37.506 1.00 96.81 111 TYR A O 1
ATOM 873 N N . ILE A 1 112 ? -16.346 -1.287 36.209 1.00 96.31 112 ILE A N 1
ATOM 874 C CA . ILE A 1 112 ? -16.204 -0.323 37.312 1.00 96.31 112 ILE A CA 1
ATOM 875 C C . ILE A 1 112 ? -17.527 -0.198 38.073 1.00 96.31 112 ILE A C 1
ATOM 877 O O . ILE A 1 112 ? -17.555 -0.399 39.286 1.00 96.31 112 ILE A O 1
ATOM 881 N N . PHE A 1 113 ? -18.632 0.017 37.358 1.00 96.25 113 PHE A N 1
ATOM 882 C CA . PHE A 1 113 ? -19.965 0.095 37.946 1.00 96.25 113 PHE A CA 1
ATOM 883 C C . PHE A 1 113 ? -20.313 -1.155 38.771 1.00 96.25 113 PHE A C 1
ATOM 885 O O . PHE A 1 113 ? -20.780 -1.043 39.905 1.00 96.25 113 PHE A O 1
ATOM 892 N N . ALA A 1 114 ? -20.057 -2.353 38.236 1.00 95.75 114 ALA A N 1
ATOM 893 C CA . ALA A 1 114 ? -20.293 -3.600 38.959 1.00 95.75 114 ALA A CA 1
ATOM 894 C C . ALA A 1 114 ? -19.446 -3.683 40.241 1.00 95.75 114 ALA A C 1
ATOM 896 O O . ALA A 1 114 ? -19.968 -4.040 41.298 1.00 95.75 114 ALA A O 1
ATOM 897 N N . THR A 1 115 ? -18.164 -3.307 40.177 1.00 94.62 115 THR A N 1
ATOM 898 C CA . THR A 1 115 ? -17.278 -3.320 41.352 1.00 94.62 115 THR A CA 1
ATOM 899 C C . THR A 1 115 ? -17.719 -2.344 42.443 1.00 94.62 115 THR A C 1
ATOM 901 O O . THR A 1 115 ? -17.712 -2.715 43.615 1.00 94.62 115 THR A O 1
ATOM 904 N N . GLU A 1 116 ? -18.184 -1.146 42.077 1.00 94.25 116 GLU A N 1
ATOM 905 C CA . GLU A 1 116 ? -18.706 -0.151 43.024 1.00 94.25 116 GLU A CA 1
ATOM 906 C C . GLU A 1 116 ? -19.970 -0.637 43.747 1.00 94.25 116 GLU A C 1
ATOM 908 O O . GLU A 1 116 ? -20.181 -0.313 44.915 1.00 94.25 116 GLU A O 1
ATOM 913 N N . LYS A 1 117 ? -20.817 -1.426 43.073 1.00 93.50 117 LYS A N 1
ATOM 914 C CA . LYS A 1 117 ? -22.037 -1.990 43.671 1.00 93.50 117 LYS A CA 1
ATOM 915 C C . LYS A 1 117 ? -21.772 -3.200 44.559 1.00 93.50 117 LYS A C 1
ATOM 917 O O . LYS A 1 117 ? -22.461 -3.362 45.562 1.00 93.50 117 LYS A O 1
ATOM 922 N N . LEU A 1 118 ? -20.819 -4.050 44.182 1.00 91.31 118 LEU A N 1
ATOM 923 C CA . LEU A 1 118 ? -20.501 -5.277 44.917 1.00 91.31 118 LEU A CA 1
ATOM 924 C C . LEU A 1 118 ? -19.654 -5.013 46.167 1.00 91.31 118 LEU A C 1
ATOM 926 O O . LEU A 1 118 ? -19.850 -5.682 47.177 1.00 91.31 118 LEU A O 1
ATOM 930 N N . CYS A 1 119 ? -18.754 -4.029 46.115 1.00 83.56 119 CYS A N 1
ATOM 931 C CA . CYS A 1 119 ? -17.906 -3.637 47.238 1.00 83.56 119 CYS A CA 1
ATOM 932 C C . CYS A 1 119 ? -18.032 -2.127 47.498 1.00 83.56 119 CYS A C 1
ATOM 934 O O . CYS A 1 119 ? -17.129 -1.368 47.126 1.00 83.56 119 CYS A O 1
ATOM 936 N N . PRO A 1 120 ? -19.133 -1.676 48.129 1.00 75.19 120 PRO A N 1
ATOM 937 C CA . PRO A 1 120 ? -19.256 -0.289 48.552 1.00 75.19 120 PRO A CA 1
ATOM 938 C C . PRO A 1 120 ? -18.168 0.015 49.590 1.00 75.19 120 PRO A C 1
ATOM 940 O O . PRO A 1 120 ? -17.942 -0.785 50.499 1.00 75.19 120 PRO A O 1
ATOM 943 N N . ARG A 1 121 ? -17.476 1.145 49.427 1.00 63.56 121 ARG A N 1
ATOM 944 C CA . ARG A 1 121 ? -16.532 1.656 50.431 1.00 63.56 121 ARG A CA 1
ATOM 945 C C . ARG A 1 121 ? -17.255 2.275 51.616 1.00 63.56 121 ARG A C 1
ATOM 947 O O . ARG A 1 121 ? -18.319 2.891 51.383 1.00 63.56 121 ARG A O 1
#

Nearest PDB structures (foldseek):
  7eew-assembly1_A  TM=7.035E-01  e=2.202E-02  Vibrio vulnificus YJ016
  8vsr-assembly1_D  TM=7.600E-01  e=5.042E-02  Streptococcus pyogenes MGAS315
  7vru-assembly1_C  TM=7.025E-01  e=2.304E-01  Aquipseudomonas alcaligenes
  7vs4-assembly1_C  TM=6.450E-01  e=5.653E-01  Aquipseudomonas alcaligenes

pLDDT: mean 85.87, std 16.82, range [44.0, 98.56]

Secondary structure (DSSP, 8-state):
--HHHHHT-HHHHHHHHHHT-S------HHHHHHHHTSHHHHHHHGGG-B-SSS-B--HHHHHT-------HHHHHHHHHHHHHHHHHHHHHHHHHHHHHHHHHHHHHHHHHHHHHHHS--

Solvent-accessible surface area (backbone atoms only — not comparable to full-atom values): 7277 Å² total; per-residue (Å²): 136,56,76,74,62,63,74,68,35,61,68,58,54,52,49,56,55,57,68,68,62,62,82,72,71,67,75,58,69,65,37,54,56,52,47,66,73,31,67,76,40,44,64,72,44,60,87,57,52,40,61,91,93,58,75,41,68,53,73,66,59,64,73,65,61,83,75,90,80,65,60,53,69,57,40,51,50,52,43,50,54,54,49,54,53,49,52,54,50,52,51,54,49,52,53,52,54,50,54,52,50,53,51,53,51,53,53,50,50,52,50,52,54,51,48,52,70,75,57,68,130